Protein 1XAU (pdb70)

Structure (mmCIF, N/CA/C/O backbone):
data_1XAU
#
_entry.id   1XAU
#
_cell.length_a   36.670
_cell.length_b   37.542
_cell.length_c   90.151
_cell.angle_alpha   90.00
_cell.angle_beta   90.00
_cell.angle_gamma   90.00
#
_symmetry.space_group_name_H-M   'P 21 21 21'
#
loop_
_entity.id
_entity.type
_entity.pdbx_description
1 polymer 'B- and T-lymphocyte attenuator'
2 non-polymer 'CADMIUM ION'
3 water water
#
loop_
_atom_site.group_PDB
_atom_site.id
_atom_site.type_symbol
_atom_site.label_atom_id
_atom_site.label_alt_id
_atom_site.label_comp_id
_atom_site.label_asym_id
_atom_site.label_entity_id
_atom_site.label_seq_id
_atom_site.pdbx_PDB_ins_code
_atom_site.Cartn_x
_atom_site.Cartn_y
_atom_site.Cartn_z
_atom_site.occupancy
_atom_site.B_iso_or_equiv
_atom_site.auth_seq_id
_atom_site.auth_comp_id
_atom_site.auth_asym_id
_atom_site.auth_atom_id
_atom_site.pdbx_PDB_model_num
ATOM 1 N N . CYS A 1 12 ? 31.411 22.925 -7.611 1.00 43.42 11 CYS A N 1
ATOM 2 C CA . CYS A 1 12 ? 31.979 23.457 -6.306 1.00 42.55 11 CYS A CA 1
ATOM 3 C C . CYS A 1 12 ? 31.249 24.777 -5.951 1.00 41.88 11 CYS A C 1
ATOM 4 O O . CYS A 1 12 ? 31.034 25.629 -6.817 1.00 42.07 11 CYS A O 1
ATOM 7 N N . GLU A 1 13 ? 30.827 24.929 -4.691 1.00 40.14 12 GLU A N 1
ATOM 8 C CA . GLU A 1 13 ? 30.135 26.156 -4.244 1.00 38.10 12 GLU A CA 1
ATOM 9 C C . GLU A 1 13 ? 30.658 26.319 -2.811 1.00 35.31 12 GLU A C 1
ATOM 10 O O . GLU A 1 13 ? 30.983 25.305 -2.183 1.00 35.23 12 GLU A O 1
ATOM 16 N N . VAL A 1 14 ? 30.786 27.546 -2.311 1.00 31.93 13 VAL A N 1
ATOM 17 C CA . VAL A 1 14 ? 31.315 27.730 -0.928 1.00 28.94 13 VAL A CA 1
ATOM 18 C C . VAL A 1 14 ? 30.189 27.357 0.023 1.00 26.35 13 VAL A C 1
ATOM 19 O O . VAL A 1 14 ? 29.063 27.841 -0.134 1.00 24.48 13 VAL A O 1
ATOM 23 N N . GLN A 1 15 ? 30.470 26.477 0.979 1.00 24.23 14 GLN A N 1
ATOM 24 C CA . GLN A 1 15 ? 29.412 26.083 1.890 1.00 22.78 14 GLN A CA 1
ATOM 25 C C . GLN A 1 15 ? 29.942 26.042 3.317 1.00 21.56 14 GLN A C 1
ATOM 26 O O . GLN A 1 15 ? 31.092 25.692 3.512 1.00 20.43 14 GLN A O 1
ATOM 32 N N . LEU A 1 16 ? 29.063 26.297 4.285 1.00 19.82 15 LEU A N 1
ATOM 33 C CA . LEU A 1 16 ? 29.431 26.190 5.730 1.00 20.67 15 LEU A CA 1
ATOM 34 C C . LEU A 1 16 ? 28.574 24.996 6.172 1.00 20.74 15 LEU A C 1
ATOM 35 O O . LEU A 1 16 ? 27.329 25.013 6.071 1.00 21.92 15 LEU A O 1
ATOM 40 N N . ASN A 1 17 ? 29.265 23.944 6.609 1.00 21.42 16 ASN A N 1
ATOM 41 C CA . ASN A 1 17 ? 28.641 22.678 6.847 1.00 22.18 16 ASN A CA 1
ATOM 42 C C . ASN A 1 17 ? 28.455 22.117 8.260 1.00 23.03 16 ASN A C 1
ATOM 43 O O . ASN A 1 17 ? 28.694 20.947 8.508 1.00 23.47 16 ASN A O 1
ATOM 48 N N . ILE A 1 18 ? 28.030 22.957 9.189 1.00 22.20 17 ILE A N 1
ATOM 49 C CA . ILE A 1 18 ? 27.696 22.451 10.523 1.00 22.51 17 ILE A CA 1
ATOM 50 C C . ILE A 1 18 ? 26.435 21.595 10.222 1.00 24.01 17 ILE A C 1
ATOM 51 O O . ILE A 1 18 ? 25.595 22.032 9.431 1.00 23.68 17 ILE A O 1
ATOM 56 N N . LYS A 1 19 ? 26.303 20.422 10.829 1.00 25.79 18 LYS A N 1
ATOM 57 C CA . LYS A 1 19 ? 25.093 19.604 10.608 1.00 28.55 18 LYS A CA 1
ATOM 58 C C . LYS A 1 19 ? 23.866 20.218 11.219 1.00 28.68 18 LYS A C 1
ATOM 59 O O . LYS A 1 19 ? 23.951 20.810 12.298 1.00 28.39 18 LYS A O 1
ATOM 65 N N . ARG A 1 20 ? 22.723 20.041 10.562 1.00 29.18 19 ARG A N 1
ATOM 66 C CA . ARG A 1 20 ? 21.459 20.585 11.061 1.00 30.77 19 ARG A CA 1
ATOM 67 C C . ARG A 1 20 ? 21.146 20.001 12.430 1.00 30.48 19 ARG A C 1
ATOM 68 O O . ARG A 1 20 ? 21.469 18.873 12.692 1.00 29.64 19 ARG A O 1
ATOM 76 N N . ASN A 1 21 ? 20.576 20.781 13.317 1.00 31.29 20 ASN A N 1
ATOM 77 C CA . ASN A 1 21 ? 20.206 20.199 14.611 1.00 32.32 20 ASN A CA 1
ATOM 78 C C . ASN A 1 21 ? 21.417 19.761 15.422 1.00 30.57 20 ASN A C 1
ATOM 79 O O . ASN A 1 21 ? 21.308 18.874 16.229 1.00 31.19 20 ASN A O 1
ATOM 84 N N . SER A 1 22 ? 22.594 20.328 15.182 1.00 27.99 21 SER A N 1
ATOM 85 C CA . SER A 1 22 ? 23.769 19.926 15.976 1.00 26.13 21 SER A CA 1
ATOM 86 C C . SER A 1 22 ? 23.625 20.376 17.445 1.00 23.93 21 SER A C 1
ATOM 87 O O . SER A 1 22 ? 23.236 21.526 17.682 1.00 22.59 21 SER A O 1
ATOM 90 N N . LYS A 1 23 ? 23.919 19.523 18.435 1.00 22.15 22 LYS A N 1
ATOM 91 C CA . LYS A 1 23 ? 23.760 19.944 19.859 1.00 22.01 22 LY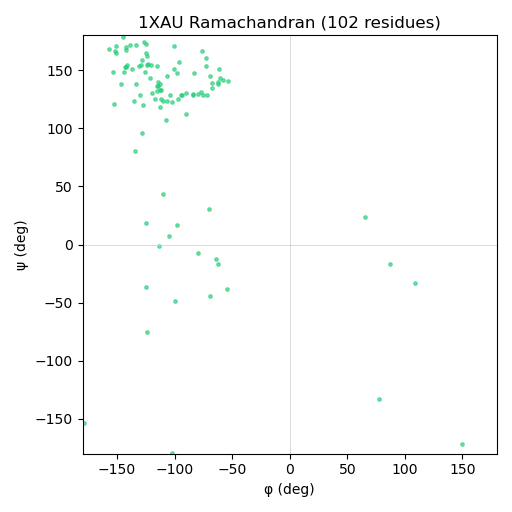S A CA 1
ATOM 92 C C . LYS A 1 23 ? 24.862 19.243 20.650 1.00 21.39 22 LYS A C 1
ATOM 93 O O . LYS A 1 23 ? 25.122 18.053 20.366 1.00 19.00 22 LYS A O 1
ATOM 99 N N . HIS A 1 24 ? 25.507 19.960 21.584 1.00 19.62 23 HIS A N 1
ATOM 100 C CA . HIS A 1 24 ? 26.543 19.372 22.411 1.00 18.77 23 HIS A CA 1
ATOM 101 C C . HIS A 1 24 ? 26.496 19.923 23.814 1.00 18.92 23 HIS A C 1
ATOM 102 O O . HIS A 1 24 ? 26.059 21.050 24.023 1.00 18.07 23 HIS A O 1
ATOM 109 N N . SER A 1 25 ? 26.962 19.138 24.784 1.00 18.32 24 SER A N 1
ATOM 110 C CA . SER A 1 25 ? 26.996 19.617 26.151 1.00 20.21 24 SER A CA 1
ATOM 111 C C . SER A 1 25 ? 28.497 19.705 26.579 1.00 19.17 24 SER A C 1
ATOM 112 O O . SER A 1 25 ? 29.335 18.974 26.101 1.00 19.72 24 SER A O 1
ATOM 115 N N . ALA A 1 26 ? 28.793 20.580 27.509 1.00 18.96 25 ALA A N 1
ATOM 116 C CA . AL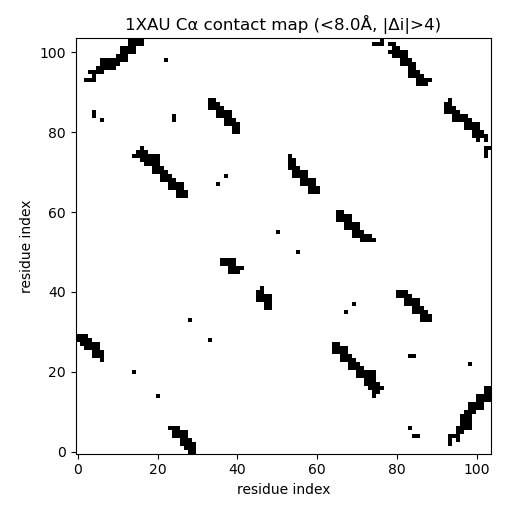A A 1 26 ? 30.136 20.788 27.963 1.00 18.80 25 ALA A CA 1
ATOM 117 C C . ALA A 1 26 ? 30.012 21.040 29.493 1.00 18.68 25 ALA A C 1
ATOM 118 O O . ALA A 1 26 ? 28.889 21.210 30.037 1.00 18.96 25 ALA A O 1
ATOM 120 N N . TRP A 1 27 ? 31.151 21.054 30.168 1.00 17.91 26 TRP A N 1
ATOM 121 C CA . TRP A 1 27 ? 31.178 21.295 31.616 1.00 19.15 26 TRP A CA 1
ATOM 122 C C . TRP A 1 27 ? 31.892 22.601 31.841 1.00 19.21 26 TRP A C 1
ATOM 123 O O . TRP A 1 27 ? 32.922 22.851 31.217 1.00 18.52 26 TRP A O 1
ATOM 134 N N . THR A 1 28 ? 31.418 23.417 32.765 1.00 18.91 27 THR A N 1
ATOM 135 C CA . THR A 1 28 ? 32.090 24.657 33.011 1.00 21.34 27 THR A CA 1
ATOM 136 C C . THR A 1 28 ? 33.527 24.421 33.403 1.00 20.78 27 THR A C 1
ATOM 137 O O . THR A 1 28 ? 33.819 23.431 34.098 1.00 19.80 27 THR A O 1
ATOM 141 N N . GLY A 1 29 ? 34.430 25.282 32.934 1.00 20.45 28 GLY A N 1
ATOM 142 C CA . GLY A 1 29 ? 35.867 25.112 33.200 1.00 20.35 28 GLY A CA 1
ATOM 143 C C . GLY A 1 29 ? 36.646 24.225 32.225 1.00 20.84 28 GLY A C 1
ATOM 144 O O . GLY A 1 29 ? 37.880 24.209 32.224 1.00 21.11 28 GLY A O 1
ATOM 145 N N . GLU A 1 30 ? 35.971 23.405 31.416 1.00 20.85 29 GLU A N 1
ATOM 146 C CA . GLU A 1 30 ? 36.671 22.603 30.416 1.00 21.11 29 GLU A CA 1
ATOM 147 C C . GLU A 1 30 ? 37.166 23.456 29.254 1.00 19.72 29 GLU A C 1
ATOM 148 O O . GLU A 1 30 ? 36.599 24.536 29.013 1.00 19.58 29 GLU A O 1
ATOM 154 N N . LEU A 1 31 ? 38.241 23.002 28.566 1.00 18.18 30 LEU A N 1
ATOM 155 C CA . LEU A 1 31 ? 38.691 23.654 27.273 1.00 17.93 30 LEU A CA 1
ATOM 156 C C . LEU A 1 31 ? 37.674 23.026 26.317 1.00 17.69 30 LEU A C 1
ATOM 157 O O . LEU A 1 31 ? 37.566 21.805 26.292 1.00 18.52 30 LEU A O 1
ATOM 162 N N . PHE A 1 32 ? 36.972 23.785 25.486 1.00 15.53 31 PHE A N 1
ATOM 163 C CA . PHE A 1 32 ? 35.926 23.151 24.640 1.00 15.14 31 PHE A CA 1
ATOM 164 C C . PHE A 1 32 ? 35.959 23.831 23.283 1.00 15.52 31 PHE A C 1
ATOM 165 O O . PHE A 1 32 ? 36.384 24.986 23.181 1.00 16.46 31 PHE A O 1
ATOM 173 N N . LYS A 1 33 ? 35.562 23.140 22.219 1.00 14.06 32 LYS A N 1
ATOM 174 C CA . LYS A 1 33 ? 35.537 23.810 20.951 1.00 14.19 32 LYS A CA 1
ATOM 175 C C . LYS A 1 33 ? 34.328 23.421 20.098 1.00 14.81 32 LYS A C 1
ATOM 176 O O . LYS A 1 33 ? 33.727 22.338 20.331 1.00 15.01 32 LYS A O 1
ATOM 182 N N . ILE A 1 34 ? 33.916 24.323 19.193 1.00 14.70 33 ILE A N 1
ATOM 183 C CA . ILE A 1 34 ? 32.904 23.947 18.214 1.00 16.14 33 ILE A CA 1
ATOM 184 C C . ILE A 1 34 ? 33.505 24.205 16.846 1.00 16.60 33 ILE A C 1
ATOM 185 O O . ILE A 1 34 ? 34.440 24.990 16.670 1.00 16.46 33 ILE A O 1
ATOM 190 N N . GLU A 1 35 ? 32.987 23.483 15.874 1.00 17.24 34 GLU A N 1
ATOM 191 C CA . GLU A 1 35 ? 33.614 23.490 14.568 1.00 17.30 34 GLU A CA 1
ATOM 192 C C . GLU A 1 35 ? 32.664 23.843 13.464 1.00 18.26 34 GLU A C 1
ATOM 193 O O . GLU A 1 35 ? 31.525 23.388 13.466 1.00 17.39 34 GLU A O 1
ATOM 199 N N . CYS A 1 36 ? 33.220 24.490 12.448 1.00 17.21 35 CYS A N 1
ATOM 200 C CA . CYS A 1 36 ? 32.423 24.858 11.259 1.00 18.79 35 CYS A CA 1
ATOM 201 C C . CYS A 1 36 ? 33.163 24.348 10.031 1.00 18.79 35 CYS A C 1
ATOM 202 O O . CYS A 1 36 ? 34.105 24.992 9.592 1.00 18.73 35 CYS A O 1
ATOM 20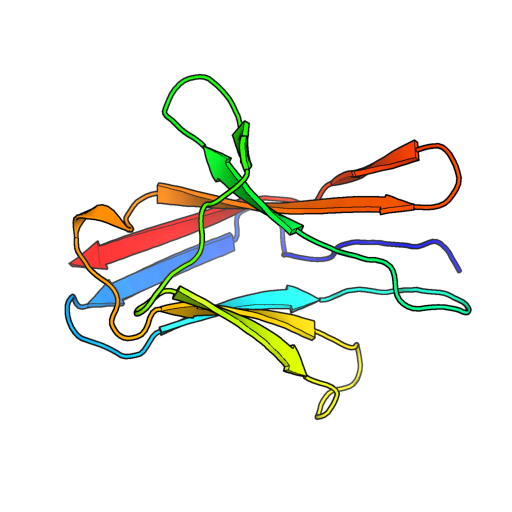5 N N . PRO A 1 37 ? 32.816 23.168 9.516 1.00 19.59 36 PRO A N 1
ATOM 206 C CA . PRO A 1 37 ? 33.508 22.644 8.309 1.00 19.73 36 PRO A CA 1
ATOM 207 C C . PRO A 1 37 ? 33.232 23.638 7.141 1.00 20.10 36 PRO A C 1
ATOM 208 O O . PRO A 1 37 ? 32.107 24.133 6.993 1.00 20.06 36 PRO A O 1
ATOM 212 N N . VAL A 1 38 ? 34.223 23.941 6.324 1.00 20.13 37 VAL A N 1
ATOM 213 C CA . VAL A 1 38 ? 34.048 24.897 5.229 1.00 20.92 37 VAL A CA 1
ATOM 214 C C . VAL A 1 38 ? 34.500 24.315 3.911 1.00 22.57 37 VAL A C 1
ATOM 215 O O . VAL A 1 38 ? 35.699 23.917 3.780 1.00 23.00 37 VAL A O 1
ATOM 219 N N . LYS A 1 39 ? 33.573 24.230 2.962 1.00 23.11 38 LYS A N 1
ATOM 220 C CA . LYS A 1 39 ? 33.925 23.755 1.614 1.00 24.60 38 LYS A CA 1
ATOM 221 C C . LYS A 1 39 ? 34.150 25.020 0.742 1.00 23.41 38 LYS A C 1
ATOM 222 O O . LYS A 1 39 ? 33.322 25.898 0.687 1.00 22.34 38 LYS A O 1
ATOM 228 N N . TYR A 1 40 ? 35.292 25.156 0.090 1.00 23.76 39 TYR A N 1
ATOM 229 C CA . TYR A 1 40 ? 35.468 26.342 -0.745 1.00 24.76 39 TYR A CA 1
ATOM 230 C C . TYR A 1 40 ? 36.224 25.880 -1.978 1.00 26.27 39 TYR A C 1
ATOM 231 O O . TYR A 1 40 ? 36.711 24.736 -1.983 1.00 26.06 39 TYR A O 1
ATOM 240 N N . CYS A 1 41 ? 36.260 26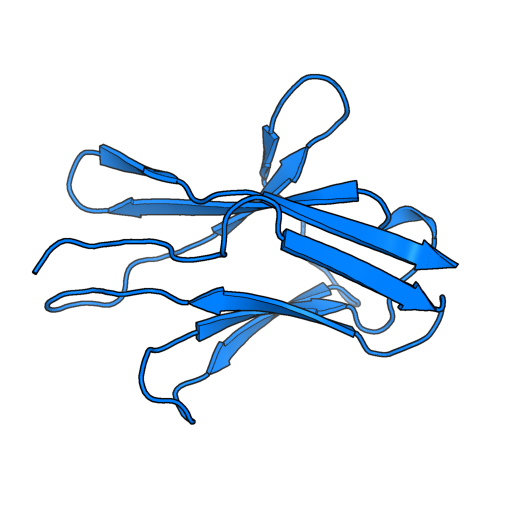.735 -2.988 1.00 27.28 40 CYS A N 1
ATOM 241 C CA . CYS A 1 41 ? 36.802 26.376 -4.278 1.00 30.68 40 CYS A CA 1
ATOM 242 C C . CYS A 1 41 ? 38.203 26.831 -4.574 1.00 28.79 40 CYS A C 1
ATOM 243 O O . CYS A 1 41 ? 39.004 26.022 -5.005 1.00 30.34 40 CYS A O 1
ATOM 246 N N . VAL A 1 42 ? 38.497 28.091 -4.333 1.00 27.57 41 VAL A N 1
ATOM 247 C CA . VAL A 1 42 ? 39.840 28.545 -4.613 1.00 25.04 41 VAL A CA 1
ATOM 248 C C . VAL A 1 42 ? 40.395 29.135 -3.333 1.00 24.84 41 VAL A C 1
ATOM 249 O O . VAL A 1 42 ? 41.180 28.480 -2.661 1.00 23.63 41 VAL A O 1
ATOM 253 N N . HIS A 1 43 ? 39.960 30.329 -2.964 1.00 23.90 42 HIS A N 1
ATOM 254 C CA . HIS A 1 43 ? 40.474 30.953 -1.762 1.00 24.30 42 HIS A CA 1
ATOM 255 C C . HIS A 1 43 ? 39.573 30.769 -0.556 1.00 23.42 42 HIS A C 1
ATOM 256 O O . HIS A 1 43 ? 38.374 30.699 -0.709 1.00 23.13 42 HIS A O 1
ATOM 263 N N . ARG A 1 44 ? 40.195 30.687 0.610 1.00 23.20 43 ARG A N 1
ATOM 264 C CA . ARG A 1 44 ? 39.479 30.456 1.866 1.00 23.20 43 ARG A CA 1
ATOM 265 C C . ARG A 1 44 ? 38.712 31.694 2.242 1.00 22.85 43 ARG A C 1
ATOM 266 O O . ARG A 1 44 ? 39.226 32.847 2.261 1.00 22.08 43 ARG A O 1
ATOM 274 N N . PRO A 1 45 ? 37.436 31.527 2.525 1.00 22.47 44 PRO A N 1
ATOM 275 C CA . PRO A 1 45 ? 36.640 32.715 2.902 1.00 22.52 44 PRO A CA 1
ATOM 276 C C . PRO A 1 45 ? 36.984 33.240 4.329 1.00 21.99 44 PRO A C 1
ATOM 277 O O . PRO A 1 45 ? 37.563 32.511 5.070 1.00 20.17 44 PRO A O 1
ATOM 281 N N . ASN A 1 46 ? 36.650 34.496 4.660 1.00 22.99 45 ASN A N 1
ATOM 282 C CA . ASN A 1 46 ? 36.905 35.037 6.013 1.00 24.08 45 ASN A CA 1
ATOM 283 C C . ASN A 1 46 ? 35.575 34.642 6.675 1.00 22.87 45 ASN A C 1
ATOM 284 O O . ASN A 1 46 ? 34.524 35.172 6.352 1.00 22.52 45 ASN A O 1
ATOM 289 N N . VAL A 1 47 ? 35.646 33.725 7.607 1.00 20.46 46 VAL A N 1
ATOM 290 C CA . VAL A 1 47 ? 34.433 33.264 8.248 1.00 19.91 46 VAL A CA 1
ATOM 291 C C . VAL A 1 47 ? 34.349 33.827 9.652 1.00 18.78 46 VAL A C 1
ATOM 292 O O . VAL A 1 47 ? 35.399 33.956 10.286 1.00 19.45 46 VAL A O 1
ATOM 296 N N . THR A 1 48 ? 33.151 34.134 10.114 1.00 19.52 47 THR A N 1
ATOM 297 C CA . THR A 1 48 ? 33.030 34.662 11.474 1.00 20.32 47 THR A CA 1
ATOM 298 C C . THR A 1 48 ? 31.995 33.891 12.279 1.00 19.27 47 THR A C 1
ATOM 299 O O . THR A 1 48 ? 31.152 33.257 11.711 1.00 19.70 47 THR A O 1
ATOM 303 N N . TRP A 1 49 ? 32.067 33.948 13.599 1.00 16.10 48 TRP A N 1
ATOM 304 C CA . TRP A 1 49 ? 31.094 33.203 14.401 1.00 16.35 48 TRP A CA 1
ATOM 305 C C . TRP A 1 49 ? 30.049 34.199 14.866 1.00 16.71 48 TRP A C 1
ATOM 306 O O . TRP A 1 49 ? 30.361 35.389 15.114 1.00 16.55 48 TRP A O 1
ATOM 317 N N . CYS A 1 50 ? 28.846 33.681 15.054 1.00 16.84 49 CYS A N 1
ATOM 318 C CA . CYS A 1 50 ? 27.727 34.470 15.529 1.00 16.99 49 CYS A CA 1
ATOM 319 C C . CYS A 1 50 ? 27.082 33.708 16.683 1.00 15.56 49 CYS A C 1
ATOM 320 O O . CYS A 1 50 ? 27.169 32.487 16.740 1.00 14.30 49 CYS A O 1
ATOM 323 N N . LYS A 1 51 ? 26.424 34.434 17.593 1.00 14.60 50 LYS A N 1
ATOM 324 C CA . LYS A 1 51 ? 25.751 33.768 18.693 1.00 15.58 50 LYS A CA 1
ATOM 325 C C . LYS A 1 51 ? 24.361 34.421 18.779 1.00 16.30 50 LYS A C 1
ATOM 326 O O . LYS A 1 51 ? 24.256 35.642 18.664 1.00 17.29 50 LYS A O 1
ATOM 332 N N . HIS A 1 52 ? 23.334 33.636 18.981 1.00 16.46 51 HIS A N 1
ATOM 333 C CA . HIS A 1 52 ? 21.967 34.192 19.044 1.00 18.17 51 HIS A CA 1
ATOM 334 C C . HIS A 1 52 ? 21.742 34.852 20.387 1.00 19.99 51 HIS A C 1
ATOM 335 O O . HIS A 1 52 ? 22.052 34.208 21.414 1.00 17.99 51 HIS A O 1
ATOM 342 N N . ASN A 1 53 ? 21.225 36.088 20.401 1.00 20.52 52 ASN A N 1
ATOM 343 C CA . ASN A 1 53 ? 21.073 36.761 21.694 1.00 23.22 52 ASN A CA 1
ATOM 344 C C . ASN A 1 53 ? 19.688 36.666 22.259 1.00 24.55 52 ASN A C 1
ATOM 345 O O . ASN A 1 53 ? 19.323 37.467 23.142 1.00 26.53 52 ASN A O 1
ATOM 350 N N . GLY A 1 54 ? 18.896 35.750 21.746 1.00 25.08 53 GLY A N 1
ATOM 351 C CA . GLY A 1 54 ? 17.541 35.658 22.259 1.00 25.74 53 GLY A CA 1
ATOM 352 C C . GLY A 1 54 ? 16.524 36.144 21.253 1.00 26.11 53 GLY A C 1
ATOM 353 O O . GLY A 1 54 ? 15.369 35.628 21.212 1.00 26.49 53 GLY A O 1
ATOM 354 N N . THR A 1 55 ? 16.902 37.139 20.443 1.00 25.50 54 THR A N 1
ATOM 355 C CA . THR A 1 55 ? 15.988 37.592 19.380 1.00 25.78 54 THR A CA 1
ATOM 356 C C . THR A 1 55 ? 16.653 37.548 18.000 1.00 25.17 54 THR A C 1
ATOM 357 O O . THR A 1 55 ? 16.001 37.143 17.007 1.00 26.31 54 THR A O 1
ATOM 361 N N . ILE A 1 56 ? 17.947 37.868 17.935 1.00 23.71 55 ILE A N 1
ATOM 362 C CA . ILE A 1 56 ? 18.646 37.846 16.657 1.00 22.96 55 ILE A CA 1
ATOM 363 C C . ILE A 1 56 ? 20.063 37.253 16.736 1.00 22.12 55 ILE A C 1
ATOM 364 O O . ILE A 1 56 ? 20.594 37.026 17.834 1.00 21.86 55 ILE A O 1
ATOM 369 N N . TRP A 1 57 ? 20.659 37.051 15.568 1.00 19.88 56 TRP A N 1
ATOM 370 C CA . TRP A 1 57 ? 22.012 36.523 15.531 1.00 19.98 56 TRP A CA 1
ATOM 371 C C . TRP A 1 57 ? 22.958 37.715 15.550 1.00 19.89 56 TRP A C 1
ATOM 372 O O . TRP A 1 57 ? 22.745 38.692 14.789 1.00 20.89 56 TRP A O 1
ATOM 383 N N . VAL A 1 58 ? 23.965 37.705 16.428 1.00 19.62 57 VAL A N 1
ATOM 384 C CA . VAL A 1 58 ? 24.919 38.824 16.445 1.00 20.68 57 VAL A CA 1
ATOM 385 C C . VAL A 1 58 ? 26.328 38.286 16.398 1.00 19.95 57 VAL A C 1
ATOM 386 O O . VAL A 1 58 ? 26.596 37.162 16.825 1.00 20.06 57 VAL A O 1
ATOM 390 N N . PRO A 1 59 ? 27.258 39.084 15.905 1.00 20.02 58 PRO A N 1
ATOM 391 C CA . PRO A 1 59 ? 28.656 38.675 15.806 1.00 19.47 58 PRO A CA 1
ATOM 392 C C . PRO A 1 59 ? 29.140 38.421 17.205 1.00 19.16 58 PRO A C 1
ATOM 393 O O . PRO A 1 59 ? 28.822 39.185 18.171 1.00 17.61 58 PRO A O 1
ATOM 397 N N . LEU A 1 60 ? 29.922 37.355 17.308 1.00 17.83 59 LEU A N 1
ATOM 398 C CA . LEU A 1 60 ? 30.480 36.918 18.569 1.00 18.63 59 LEU A CA 1
ATOM 399 C C . LEU A 1 60 ? 31.754 37.677 18.870 1.00 19.36 59 LEU A C 1
ATOM 400 O O . LEU A 1 60 ? 32.654 37.760 18.033 1.00 19.92 59 LEU A O 1
ATOM 405 N N . GLU A 1 61 ? 31.824 38.227 20.055 1.00 18.74 60 GLU A N 1
ATOM 406 C CA . GLU A 1 61 ? 33.041 38.953 20.474 1.00 18.87 60 GLU A CA 1
ATOM 407 C C . GLU A 1 61 ? 34.079 37.952 21.030 1.00 17.89 60 GLU A C 1
ATOM 408 O O . GLU A 1 61 ? 33.723 37.126 21.888 1.00 19.45 60 GLU A O 1
ATOM 414 N N . VAL A 1 62 ? 35.310 38.023 20.537 1.00 16.85 61 VAL A N 1
ATOM 415 C CA . VAL A 1 62 ? 36.349 37.127 21.014 1.00 16.57 61 VAL A CA 1
ATOM 416 C C . VAL A 1 62 ? 37.210 37.873 22.016 1.00 16.81 61 VAL A C 1
ATOM 417 O O . VAL A 1 62 ? 37.045 39.100 22.173 1.00 14.66 61 VAL A O 1
ATOM 421 N N . GLY A 1 63 ? 38.114 37.182 22.725 1.00 15.84 62 GLY A N 1
ATOM 422 C CA . GLY A 1 63 ? 38.899 37.887 23.744 1.00 16.37 62 GLY A CA 1
ATOM 423 C C . GLY A 1 63 ? 39.885 36.976 24.415 1.00 18.03 62 GLY A C 1
ATOM 424 O O . GLY A 1 63 ? 40.264 36.000 23.785 1.00 17.11 62 GLY A O 1
ATOM 425 N N . PRO A 1 64 ? 40.297 37.253 25.665 1.00 18.84 63 PRO A N 1
ATOM 426 C CA . PRO A 1 64 ? 41.297 36.354 26.296 1.00 19.92 63 PRO A CA 1
ATOM 427 C C . PRO A 1 64 ? 40.944 34.912 26.533 1.00 19.72 63 PRO A C 1
ATOM 428 O O . PRO A 1 64 ? 41.824 34.108 26.729 1.00 20.80 63 PRO A O 1
ATOM 432 N 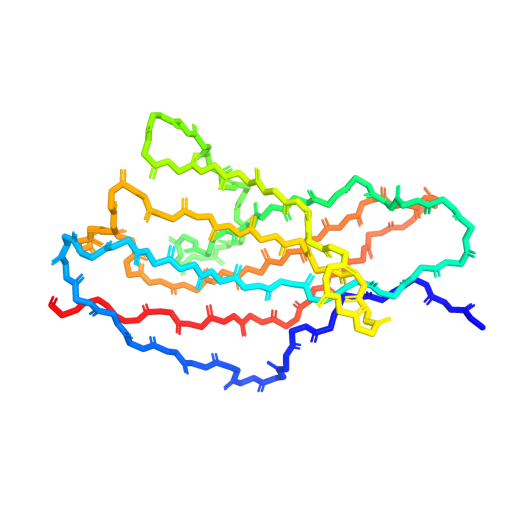N . GLN A 1 65 ? 39.682 34.567 26.483 1.00 19.14 64 GLN A N 1
ATOM 433 C CA . GLN A 1 65 ? 39.274 33.184 26.723 1.00 19.17 64 GLN A CA 1
ATOM 434 C C . GLN A 1 65 ? 38.437 32.628 25.561 1.00 17.51 64 GLN A C 1
ATOM 435 O O . GLN A 1 65 ? 37.736 31.644 25.754 1.00 16.59 64 GLN A O 1
ATOM 441 N N . LEU A 1 66 ? 38.501 33.252 24.389 1.00 16.81 65 LEU A N 1
ATOM 442 C CA . LEU A 1 66 ? 37.657 32.797 23.260 1.00 16.71 65 LEU A CA 1
ATOM 443 C C . LEU A 1 66 ? 38.437 33.205 22.017 1.00 17.16 65 LEU A C 1
ATOM 444 O O . LEU A 1 66 ? 38.684 34.442 21.810 1.00 17.64 65 LEU A O 1
ATOM 449 N N . TYR A 1 67 ? 38.796 32.236 21.175 1.00 16.96 66 TYR A N 1
ATOM 450 C CA . TYR A 1 67 ? 39.604 32.563 20.001 1.00 15.74 66 TYR A CA 1
ATOM 451 C C . TYR A 1 67 ? 39.291 31.585 18.902 1.00 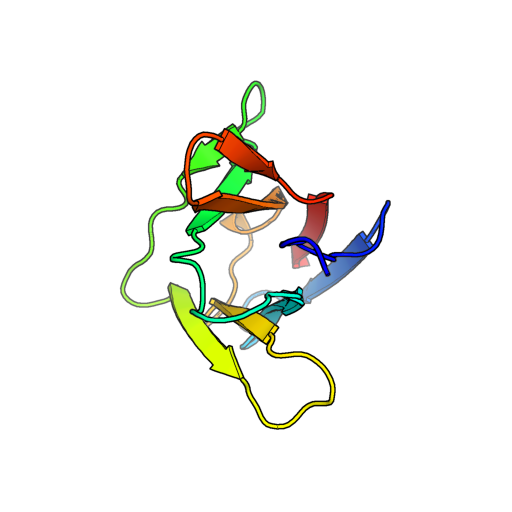16.37 66 TYR A C 1
ATOM 452 O O . TYR A 1 67 ? 38.624 30.582 19.138 1.00 14.72 66 TYR A O 1
ATOM 461 N N . THR A 1 68 ? 39.810 31.853 17.693 1.00 15.75 67 THR A N 1
ATOM 462 C CA . THR A 1 68 ? 39.490 30.993 16.569 1.00 16.65 67 THR A CA 1
ATOM 463 C C . THR A 1 68 ? 40.735 30.444 15.917 1.00 18.29 67 THR A C 1
ATOM 464 O O . THR A 1 68 ? 41.891 30.936 16.151 1.00 17.99 67 THR A O 1
ATOM 468 N N . SER A 1 69 ? 40.549 29.394 15.137 1.00 18.16 68 SER A N 1
ATOM 469 C CA . SER A 1 69 ? 41.694 28.828 14.392 1.00 19.15 68 SER A CA 1
ATOM 470 C C . SER A 1 69 ? 41.124 28.055 13.199 1.00 20.64 68 SER A C 1
ATOM 471 O O . SER A 1 69 ? 39.905 27.741 13.105 1.00 18.94 68 SER A O 1
ATOM 474 N N . TRP A 1 70 ? 42.031 27.702 12.292 1.00 20.88 69 TRP A N 1
ATOM 475 C CA . TRP A 1 70 ? 41.653 26.881 11.159 1.00 23.60 69 TRP A CA 1
ATOM 476 C C . TRP A 1 70 ? 42.381 25.541 11.317 1.00 26.63 69 TRP A C 1
ATOM 477 O O . TRP A 1 70 ? 43.546 25.500 11.699 1.00 26.61 69 TRP A O 1
ATOM 488 N N . GLU A 1 71 ? 41.688 24.432 11.081 1.00 29.81 70 GLU A N 1
ATOM 489 C CA . GLU A 1 71 ? 42.332 23.135 11.146 1.00 34.25 70 GLU A CA 1
ATOM 490 C C . GLU A 1 71 ? 42.285 22.539 9.739 1.00 37.03 70 GLU A C 1
ATOM 491 O O . GLU A 1 71 ? 41.234 22.565 9.075 1.00 35.68 70 GLU A O 1
ATOM 497 N N . GLU A 1 72 ? 43.453 22.041 9.301 1.00 40.87 71 GLU A N 1
ATOM 498 C CA . GLU A 1 72 ? 43.638 21.398 7.995 1.00 45.03 71 GLU A CA 1
ATOM 499 C C . GLU A 1 72 ? 43.957 19.913 8.197 1.00 46.47 71 GLU A C 1
ATOM 500 O O . GLU A 1 72 ? 44.124 19.164 7.238 1.00 47.39 71 GLU A O 1
ATOM 506 N N . ASN A 1 73 ? 44.032 19.496 9.457 1.00 48.37 72 ASN A N 1
ATOM 507 C CA . ASN A 1 73 ? 44.283 18.080 9.815 1.00 49.90 72 ASN A CA 1
ATOM 508 C C . ASN A 1 73 ? 43.044 17.241 9.453 1.00 50.21 72 ASN A C 1
ATOM 509 O O . ASN A 1 73 ? 42.755 16.252 10.133 1.00 50.59 72 ASN A O 1
ATOM 514 N N . ARG A 1 74 ? 42.296 17.644 8.417 1.00 50.27 73 ARG A N 1
ATOM 515 C CA . ARG A 1 74 ? 41.089 16.904 8.037 1.00 50.05 73 ARG A CA 1
ATOM 516 C C . ARG A 1 74 ? 40.829 16.861 6.540 1.00 48.99 73 ARG A C 1
ATOM 517 O O . ARG A 1 74 ? 41.570 17.427 5.742 1.00 49.21 73 ARG A O 1
ATOM 525 N N . SER A 1 75 ? 39.756 16.177 6.171 1.00 47.45 74 SER A N 1
ATOM 526 C CA . SER A 1 75 ? 39.365 16.041 4.765 1.00 45.85 74 SER A CA 1
ATOM 527 C C . SER A 1 75 ? 38.882 17.409 4.251 1.00 43.83 74 SER A C 1
ATOM 528 O O . SER A 1 75 ? 39.261 17.865 3.152 1.00 44.08 74 SER A O 1
ATOM 531 N N . VAL A 1 76 ? 38.067 18.057 5.075 1.00 40.63 75 VAL A N 1
ATOM 532 C CA . VAL A 1 76 ? 37.541 19.380 4.785 1.00 37.59 75 VAL A CA 1
ATOM 533 C C . VAL A 1 76 ? 38.141 20.382 5.802 1.00 34.93 75 VAL A C 1
ATOM 534 O O . VAL A 1 76 ? 38.267 20.061 6.981 1.00 34.72 75 VAL A O 1
ATOM 538 N N . PRO A 1 77 ? 38.548 21.576 5.356 1.00 32.61 76 PRO A N 1
ATOM 539 C CA . PRO A 1 77 ? 39.109 22.518 6.345 1.00 29.76 76 PRO A CA 1
ATOM 540 C C . PRO A 1 77 ? 37.996 22.804 7.358 1.00 27.33 76 PRO A C 1
ATOM 541 O O . PRO A 1 77 ? 36.815 22.719 7.023 1.00 25.79 76 PRO A O 1
ATOM 545 N N . VAL A 1 78 ? 38.387 23.105 8.593 1.00 23.91 77 VAL A N 1
ATOM 546 C CA . VAL A 1 78 ? 37.432 23.370 9.634 1.00 21.87 77 VAL A CA 1
ATOM 547 C C . VAL A 1 78 ? 37.795 24.677 10.339 1.00 19.33 77 VAL A C 1
ATOM 548 O O . VAL A 1 78 ? 38.962 24.900 10.685 1.00 19.09 77 VAL A O 1
ATOM 552 N N . PHE A 1 79 ? 36.827 25.565 10.455 1.00 17.61 78 PHE A N 1
ATOM 553 C CA . PHE A 1 79 ? 37.030 26.815 11.196 1.00 16.68 78 PHE A CA 1
ATOM 554 C C . PHE A 1 79 ? 36.536 26.518 12.608 1.00 17.19 78 PHE A C 1
ATOM 555 O O . PHE A 1 79 ? 35.450 26.011 12.779 1.00 17.92 78 PHE A O 1
ATOM 563 N N . VAL A 1 80 ? 37.344 26.804 13.610 1.00 15.31 79 VAL A N 1
ATOM 564 C CA . VAL A 1 80 ? 37.037 26.416 14.959 1.00 15.63 79 VAL A CA 1
ATOM 565 C C . VAL A 1 80 ? 36.940 27.569 15.939 1.00 14.47 79 VAL A C 1
ATOM 566 O O . VAL A 1 80 ? 37.711 28.520 15.817 1.00 14.81 79 VAL A O 1
ATOM 570 N N . LEU A 1 81 ? 36.023 27.462 16.883 1.00 14.39 80 LEU A N 1
ATOM 571 C CA . LEU A 1 81 ? 35.855 28.433 17.971 1.00 13.16 80 LEU A CA 1
ATOM 572 C C . LEU A 1 81 ? 36.317 27.695 19.221 1.00 13.62 80 LEU A C 1
ATOM 573 O O . LEU A 1 81 ? 35.739 26.656 19.610 1.00 15.33 80 LEU A O 1
ATOM 578 N N . HIS A 1 82 ? 37.297 28.259 19.928 1.00 13.25 81 HIS A N 1
ATOM 579 C CA . HIS A 1 82 ? 37.870 27.604 21.131 1.00 13.48 81 HIS A CA 1
ATOM 580 C C . HIS A 1 82 ? 37.521 28.381 22.388 1.00 14.17 81 HIS A C 1
ATOM 581 O O . HIS A 1 82 ? 37.807 29.585 22.464 1.00 14.40 81 HIS A O 1
ATOM 588 N N . PHE A 1 83 ? 36.925 27.729 23.360 1.00 12.87 82 PHE A N 1
ATOM 589 C CA . PHE A 1 83 ? 36.594 28.363 24.624 1.00 14.52 82 PHE A CA 1
ATOM 590 C C . PHE A 1 83 ? 37.682 27.881 25.618 1.00 15.26 82 PHE A C 1
ATOM 591 O O . PHE A 1 83 ? 37.827 26.648 25.866 1.00 16.16 82 PHE A O 1
ATOM 599 N N . LYS A 1 84 ? 38.392 28.826 26.228 1.00 16.38 83 LYS A N 1
ATOM 600 C CA . LYS A 1 84 ? 39.522 28.528 27.101 1.00 17.93 83 LYS A CA 1
ATOM 601 C C . LYS A 1 84 ? 39.435 29.346 28.378 1.00 18.22 83 LYS A C 1
ATOM 602 O O . LYS A 1 84 ? 40.093 30.401 28.493 1.00 17.38 83 LYS A O 1
ATOM 608 N N . PRO A 1 85 ? 38.618 28.900 29.326 1.00 18.23 84 PRO A N 1
ATOM 609 C CA . PRO A 1 85 ? 37.788 27.688 29.252 1.00 18.14 84 PRO A CA 1
ATOM 610 C C . PRO A 1 85 ? 36.380 28.141 28.950 1.00 18.06 84 PRO A C 1
ATOM 611 O O . PRO A 1 85 ? 36.129 29.344 28.880 1.00 17.17 84 PRO A O 1
ATOM 615 N N . ILE A 1 86 ? 35.452 27.194 28.860 1.00 17.26 85 ILE A N 1
ATOM 616 C CA . ILE A 1 86 ? 34.067 27.507 28.663 1.00 17.89 85 ILE A CA 1
ATOM 617 C C . ILE A 1 86 ? 33.370 27.848 30.000 1.00 18.60 85 ILE A C 1
ATOM 618 O O . ILE A 1 86 ? 33.809 27.386 31.088 1.00 20.00 85 ILE A O 1
ATOM 623 N N . HIS A 1 87 ? 32.392 28.742 29.945 1.00 18.38 86 HIS A N 1
ATOM 624 C CA . HIS A 1 87 ? 31.712 29.165 31.170 1.00 20.16 86 HIS A CA 1
ATOM 625 C C . HIS A 1 87 ? 30.224 28.962 31.067 1.00 19.60 86 HIS A C 1
ATOM 626 O O . HIS A 1 87 ? 29.666 28.800 29.966 1.00 18.12 86 HIS A O 1
ATOM 633 N N . LEU A 1 88 ? 29.516 29.008 32.209 1.00 20.84 87 LEU A N 1
ATOM 634 C CA . LEU A 1 88 ? 28.059 28.891 32.114 1.00 21.55 87 LEU A CA 1
ATOM 635 C C . LEU A 1 88 ? 27.449 29.901 31.170 1.00 21.71 87 LEU A C 1
ATOM 636 O O . LEU A 1 88 ? 26.483 29.565 30.433 1.00 21.57 87 LEU A O 1
ATOM 641 N N . SER A 1 89 ? 27.966 31.121 31.165 1.00 21.27 88 SER A N 1
ATOM 642 C CA . SER A 1 89 ? 27.425 32.169 30.312 1.00 21.70 88 SER A CA 1
ATOM 643 C C . SER A 1 89 ? 27.579 31.874 28.794 1.00 21.20 88 SER A C 1
ATOM 644 O O . SER A 1 89 ? 27.007 32.605 27.939 1.00 20.75 88 SER A O 1
ATOM 647 N N . ASP A 1 90 ? 28.400 30.867 28.457 1.00 18.63 89 ASP A N 1
ATOM 648 C CA . ASP A 1 90 ? 28.602 30.462 27.062 1.00 18.64 89 ASP A CA 1
ATOM 649 C C . ASP A 1 90 ? 27.491 29.589 26.522 1.00 18.13 89 ASP A C 1
ATOM 650 O O . ASP A 1 90 ? 27.501 29.260 25.349 1.00 17.33 89 ASP A O 1
ATOM 655 N N . ASN A 1 91 ? 26.567 29.170 27.378 1.00 17.85 90 ASN A N 1
ATOM 656 C CA . ASN A 1 91 ? 25.411 28.363 26.959 1.00 18.38 90 ASN A CA 1
ATOM 657 C C . ASN A 1 91 ? 24.712 29.130 25.809 1.00 18.24 90 ASN A C 1
ATOM 658 O O . ASN A 1 91 ? 24.613 30.379 25.859 1.00 19.09 90 ASN A O 1
ATOM 663 N N . GLY A 1 92 ? 24.238 28.452 24.794 1.00 17.11 91 GLY A N 1
ATOM 664 C CA . GLY A 1 92 ? 23.566 29.223 23.727 1.00 17.34 91 GLY A CA 1
ATOM 665 C C . GLY A 1 92 ? 23.710 28.586 22.371 1.00 17.80 91 GLY A C 1
ATOM 666 O O . GLY A 1 92 ? 24.251 27.450 22.267 1.00 17.36 91 GLY A O 1
ATOM 667 N N . SER A 1 93 ? 23.276 29.294 21.315 1.00 16.98 92 SER A N 1
ATOM 668 C CA . SER A 1 93 ? 23.263 28.770 19.933 1.00 18.13 92 SER A CA 1
ATOM 669 C C . SER A 1 93 ? 24.266 29.545 19.119 1.00 16.24 92 SER A C 1
ATOM 670 O O . SER A 1 93 ? 24.308 30.776 19.252 1.00 15.95 92 SER A O 1
ATOM 673 N N . TYR A 1 94 ? 25.109 28.837 18.345 1.00 14.57 93 TYR A N 1
ATOM 674 C CA . TYR A 1 94 ? 26.177 29.478 17.580 1.00 12.92 93 TYR A CA 1
ATOM 675 C C . TYR A 1 94 ? 26.054 29.123 16.072 1.00 13.43 93 TYR A C 1
ATOM 676 O O . TYR A 1 94 ? 25.504 28.097 15.721 1.00 13.14 93 TYR A O 1
ATOM 685 N N . SER A 1 95 ? 26.568 29.958 15.200 1.00 14.19 94 SER A N 1
ATOM 686 C CA . SER A 1 95 ? 26.559 29.609 13.748 1.00 15.12 94 SER A CA 1
ATOM 687 C C . SER A 1 95 ? 27.757 30.335 13.175 1.00 15.79 94 SER A C 1
ATOM 688 O O . SER A 1 95 ? 28.304 31.248 13.831 1.00 16.51 94 SER A O 1
ATOM 691 N N . CYS A 1 96 ? 28.163 29.991 11.948 1.00 17.12 95 CYS A N 1
ATOM 692 C CA . CYS A 1 96 ? 29.284 30.689 11.316 1.00 17.18 95 CYS A CA 1
ATOM 693 C C . CYS A 1 96 ? 28.729 31.312 10.001 1.00 18.58 95 CYS A C 1
ATOM 694 O O . CYS A 1 96 ? 27.698 30.859 9.468 1.00 16.97 95 CYS A O 1
ATOM 697 N N . SER A 1 97 ? 29.346 32.382 9.527 1.00 19.46 96 SER A N 1
ATOM 698 C CA . SER A 1 97 ? 28.829 33.008 8.294 1.00 20.45 96 SER A CA 1
ATOM 699 C C . SER A 1 97 ? 29.988 33.652 7.584 1.00 22.06 96 SER A C 1
ATOM 700 O O . SER A 1 97 ? 31.075 33.852 8.147 1.00 20.09 96 SER A O 1
ATOM 703 N N . THR A 1 98 ? 29.763 33.985 6.320 1.00 22.96 97 THR A N 1
ATOM 704 C CA . THR A 1 98 ? 30.823 34.630 5.620 1.00 26.58 97 THR A CA 1
ATOM 705 C C . THR A 1 98 ? 30.169 35.474 4.526 1.00 29.33 97 THR A C 1
ATOM 706 O O . THR A 1 98 ? 29.111 35.128 4.041 1.00 28.60 97 THR A O 1
ATOM 710 N N . ASN A 1 99 ? 30.796 36.593 4.197 1.00 33.77 98 ASN A N 1
ATOM 711 C CA . ASN A 1 99 ? 30.350 37.486 3.110 1.00 38.17 98 ASN A CA 1
ATOM 712 C C . ASN A 1 99 ? 31.486 37.108 2.161 1.00 40.43 98 ASN A C 1
ATOM 713 O O . ASN A 1 99 ? 32.668 37.433 2.417 1.00 40.46 98 ASN A O 1
ATOM 718 N N . PHE A 1 100 ? 31.177 36.355 1.126 1.00 42.52 99 PHE A N 1
ATOM 719 C CA . PHE A 1 100 ? 32.265 35.955 0.240 1.00 45.39 99 PHE A CA 1
ATOM 720 C C . PHE A 1 100 ? 31.786 36.144 -1.17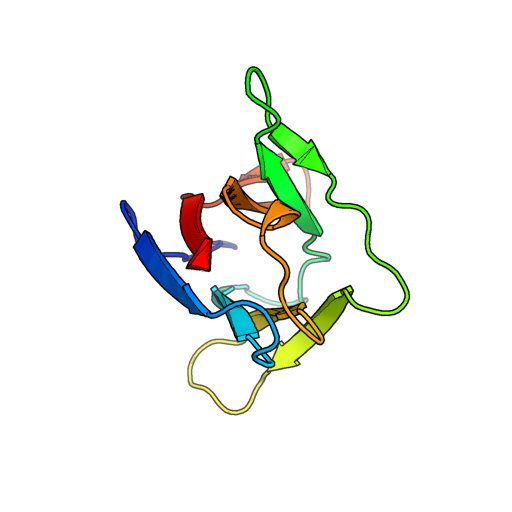8 1.00 46.74 99 PHE A C 1
ATOM 721 O O . PHE A 1 100 ? 30.772 35.550 -1.563 1.00 47.10 99 PHE A O 1
ATOM 729 N N . ASN A 1 101 ? 32.512 36.930 -1.966 1.00 48.27 100 ASN A N 1
ATOM 730 C CA . ASN A 1 101 ? 32.030 37.193 -3.324 1.00 49.65 100 ASN A CA 1
ATOM 731 C C . ASN A 1 101 ? 30.925 38.236 -3.041 1.00 49.59 100 ASN A C 1
ATOM 732 O O . ASN A 1 101 ? 31.134 39.171 -2.243 1.00 49.70 100 ASN A O 1
ATOM 737 N N . SER A 1 102 ? 29.745 38.084 -3.626 1.00 49.19 101 SER A N 1
ATOM 738 C CA . SER A 1 102 ? 28.702 39.074 -3.387 1.00 48.58 101 SER A CA 1
ATOM 739 C C . SER A 1 102 ? 27.553 38.711 -2.446 1.00 47.62 101 SER A C 1
ATOM 740 O O . SER A 1 102 ? 26.591 39.478 -2.311 1.00 47.94 101 SER A O 1
ATOM 743 N N . GLN A 1 103 ? 27.633 37.563 -1.775 1.00 45.63 102 GLN A N 1
ATOM 744 C CA . GLN A 1 103 ? 26.536 37.213 -0.895 1.00 43.66 102 GLN A CA 1
ATOM 745 C C . GLN A 1 103 ? 26.956 36.742 0.447 1.00 40.47 102 GLN A C 1
ATOM 746 O O . GLN A 1 103 ? 28.134 36.515 0.705 1.00 40.02 102 GLN A O 1
ATOM 752 N N . VAL A 1 104 ? 25.935 36.601 1.280 1.00 37.38 103 VAL A N 1
ATOM 753 C CA . VAL A 1 104 ? 26.086 36.146 2.649 1.00 34.16 103 VAL A CA 1
ATOM 754 C C . VAL A 1 104 ? 25.851 34.653 2.654 1.00 32.08 103 VAL A C 1
ATOM 755 O O . VAL A 1 104 ? 24.852 34.160 2.085 1.00 31.59 103 VAL A O 1
ATOM 759 N N . ILE A 1 105 ? 26.778 33.905 3.243 1.00 29.08 104 ILE A N 1
ATOM 760 C CA . ILE A 1 105 ? 26.564 32.497 3.310 1.00 27.04 104 ILE A CA 1
ATOM 761 C C . ILE A 1 105 ? 26.423 32.201 4.808 1.00 26.48 104 ILE A C 1
ATOM 762 O O . ILE A 1 105 ? 27.209 32.714 5.592 1.00 25.44 104 ILE A O 1
ATOM 767 N N . ASN A 1 106 ? 25.459 31.378 5.186 1.00 25.19 105 ASN A N 1
ATOM 768 C CA . ASN A 1 106 ? 25.245 31.075 6.609 1.00 24.95 105 ASN A CA 1
ATOM 769 C C . ASN A 1 106 ? 25.289 29.579 6.859 1.00 23.32 105 ASN A C 1
ATOM 770 O O . ASN A 1 106 ? 25.334 28.772 5.910 1.00 23.11 105 ASN A O 1
ATOM 775 N N . SER A 1 107 ? 25.267 29.187 8.127 1.00 20.53 106 SER A N 1
ATOM 776 C CA . SER A 1 107 ? 25.319 27.771 8.429 1.00 18.53 106 SER A CA 1
ATOM 777 C C . SER A 1 107 ? 24.169 27.467 9.322 1.00 17.92 106 SER A C 1
ATOM 778 O O . SER A 1 107 ? 23.505 28.359 9.799 1.00 17.71 106 SER A O 1
ATOM 781 N N . HIS A 1 108 ? 24.006 26.180 9.592 1.00 18.99 107 HIS A N 1
ATOM 782 C CA . HIS A 1 108 ? 23.032 25.759 10.541 1.00 18.64 107 HIS A CA 1
ATOM 783 C C . HIS A 1 108 ? 23.665 26.079 11.942 1.00 19.24 107 HIS A C 1
ATOM 784 O O . HIS A 1 108 ? 24.881 26.327 12.050 1.00 18.01 107 HIS A O 1
ATOM 791 N N . SER A 1 109 ? 22.852 26.036 12.998 1.00 20.12 108 SER A N 1
ATOM 792 C CA . SER A 1 109 ? 23.354 26.378 14.316 1.00 21.11 108 SER A CA 1
ATOM 793 C C . SER A 1 109 ? 23.766 25.130 15.105 1.00 21.01 108 SER A C 1
ATOM 794 O O . SER A 1 109 ? 23.324 23.995 14.811 1.00 21.00 108 SER A O 1
ATOM 797 N N . VAL A 1 110 ? 24.649 25.346 16.070 1.00 19.54 109 VAL A N 1
ATOM 798 C CA . VAL A 1 110 ? 25.044 24.300 17.032 1.00 19.61 109 VAL A CA 1
ATOM 799 C C . VAL A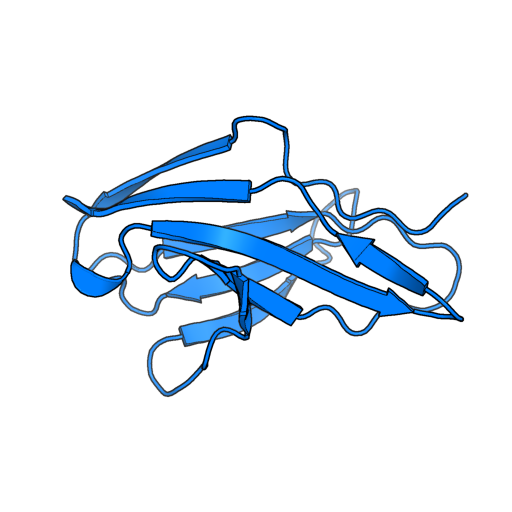 1 110 ? 24.640 24.868 18.377 1.00 19.30 109 VAL A C 1
ATOM 800 O O . VAL A 1 110 ? 24.959 26.019 18.700 1.00 19.83 109 VAL A O 1
ATOM 804 N N . THR A 1 111 ? 23.933 24.078 19.183 1.00 17.45 110 THR A N 1
ATOM 805 C CA . THR A 1 111 ? 23.474 24.577 20.488 1.00 17.62 110 THR A CA 1
ATOM 806 C C . THR A 1 111 ? 24.390 23.953 21.519 1.00 16.88 110 THR A C 1
ATOM 807 O O . THR A 1 111 ? 24.577 22.718 21.486 1.00 17.38 110 THR A O 1
ATOM 811 N N . ILE A 1 112 ? 24.963 24.770 22.409 1.00 16.58 111 ILE A N 1
ATOM 812 C CA . ILE A 1 112 ? 25.859 24.226 23.455 1.00 17.31 111 ILE A CA 1
ATOM 813 C C . ILE A 1 112 ? 25.150 24.404 24.783 1.00 17.80 111 ILE A C 1
ATOM 814 O O . ILE A 1 112 ? 24.637 25.486 25.083 1.00 17.69 111 ILE A O 1
ATOM 819 N N . HIS A 1 113 ? 25.138 23.370 25.587 1.00 17.87 112 HIS A N 1
ATOM 820 C CA . HIS A 1 113 ? 24.504 23.489 26.872 1.00 18.26 112 HIS A CA 1
ATOM 821 C C . HIS A 1 113 ? 25.672 23.275 27.849 1.00 18.67 112 HIS A C 1
ATOM 822 O O . HIS A 1 113 ? 26.326 22.262 27.763 1.00 19.06 112 HIS A O 1
ATOM 829 N N . VAL A 1 114 ? 25.897 24.210 28.758 1.00 18.71 113 VAL A N 1
ATOM 830 C CA . VAL A 1 114 ? 27.032 24.107 29.701 1.00 19.18 113 VAL A CA 1
ATOM 831 C C . VAL A 1 114 ? 26.511 23.755 31.092 1.00 20.85 113 VAL A C 1
ATOM 832 O O . VAL A 1 114 ? 25.629 24.449 31.633 1.00 20.91 113 VAL A O 1
ATOM 836 N N . ARG A 1 115 ? 27.017 22.660 31.622 1.00 21.62 114 ARG A N 1
ATOM 837 C CA . ARG A 1 115 ? 26.640 22.128 32.966 1.00 23.92 114 ARG A CA 1
ATOM 838 C C . ARG A 1 115 ? 27.645 22.526 34.060 1.00 24.14 114 ARG A C 1
ATOM 839 O O . ARG A 1 115 ? 28.860 22.645 33.758 1.00 23.66 114 ARG A O 1
#

Radius of gyration: 13.51 Å; Cα contacts (8 Å, |Δi|>4): 239; chains: 1; bounding box: 28×23×40 Å

InterPro domains:
  IPR003599 Immunoglobulin domain subtype [SM00409] (49-143)
  IPR007110 Immunoglobulin-like domain [PS50835] (41-139)
  IPR013783 Immunoglobulin-like fold [G3DSA:2.60.40.10] (29-150)
  IPR036179 Immunoglobulin-like domain superfamily [SSF48726] (47-143)
  IPR039257 B- and T-lymphocyte attenuator [PTHR37996] (7-306)

Sequence (104 aa):
CEVQLNIKRNSKHSAWTGELFKIECPVKYCVHRPNVTWCKHNGTIWVPLEVGPQLYTSWEENRSVPVFVLHFKPIHLSDNGSYSCSTNFNSQVINSHSVTIHVR

Solvent-accessible surface area: 6506 Å² total; per-residue (Å²): 120,116,26,60,11,63,10,171,179,101,24,129,103,51,0,134,74,48,73,132,39,97,7,57,0,36,0,77,61,62,116,135,108,4,121,6,68,8,17,43,60,87,62,118,102,107,48,111,35,154,82,38,141,77,24,100,58,38,52,24,116,121,83,121,59,33,4,11,0,0,32,2,116,37,0,65,117,92,21,68,18,32,2,8,0,14,4,122,60,132,106,78,99,33,95,21,77,39,5,56,0,94,6,103

CATH classification: 2.60.40.10

Foldseek 3Di:
DDWAWEDDAPAEEEEEAQAWDKDKTFIDDDDDDFDKFKWFQPPPGTGTDDADDQWDWDWDPVDPTIIIMIIGNHDHQVNFGKMWMWGCPDHRIHIYHIYGYHYD

B-factor: mean 29.33, std 13.92, range [12.87, 77.26]

Secondary structure (DSSP, 8-state):
---EE-PPTTEEEEE-TTS-EEEEEEEE-SSSPP-EEEEEE-SSSEEEPPPBTTEEEEEE-SSSS-EEEEEETT--GGG-EEEEEEEEETTEEEE---EEEEE-

GO terms:
  GO:0005886 plasma membrane (C, IDA)
  GO:0009897 external side of plasma membrane (C, IDA)
  GO:0007166 cell surface receptor signaling pathway (P, IDA)
  GO:0038023 signaling receptor activity (F, IGI)
  GO:0002768 immune response-regulating cell surface receptor signaling pathway (P, IMP)
  GO:0042130 negative regulation of T cell proliferation (P, IMP)
  GO:0030889 negative regulation of B cell proliferation (P, IMP)
  GO:0046642 negative regulation of alpha-beta T cell proliferation (P, IMP)
  GO:0005515 protein binding (F, IPI)
  GO:0005886 plasma membrane (C, TAS)

Nearest PDB structures (foldseek):
  1xau-assembly1_A  TM=1.010E+00  e=8.643E-22  Mus musculus
  8f60-assembly1_C  TM=9.493E-01  e=5.163E-14  Homo sapiens
  5y32-assembly1_A  TM=7.619E-01  e=3.919E-05  Mus musculus
  5wy8-assembly1_A  TM=7.505E-01  e=3.708E-05  Homo sapiens
  4yh7-assembly1_A  TM=8.010E-01  e=3.777E-04  Mus musculus

Organism: Mus musculus (NCBI:txid10090)